Protein AF-R0E1K4-F1 (afdb_monomer)

Sequence (111 aa):
MNLPTNLDALSPDELRTLAAQLMAQVGEKDRELRYRQAKIDQLTHELAIHKRWKFGKRSEQLTSEQASLLDEAIDADLEAIETELEALLPWVAPIGCLQAHCAPVNARLPS

Radius of gyration: 25.59 Å; Cα contacts (8 Å, |Δi|>4): 6; chains: 1; bounding box: 56×44×66 Å

Mean predicted aligned error: 17.65 Å

Structure (mmCIF, N/CA/C/O backbone):
data_AF-R0E1K4-F1
#
_entry.id   AF-R0E1K4-F1
#
loop_
_atom_site.group_PDB
_atom_site.id
_atom_site.type_symbol
_atom_site.label_atom_id
_atom_site.label_alt_id
_atom_site.label_comp_id
_atom_site.label_asym_id
_atom_site.label_entity_id
_atom_site.label_seq_id
_atom_site.pdbx_PDB_ins_code
_atom_site.Cartn_x
_atom_site.Cartn_y
_atom_site.Cartn_z
_atom_site.occupancy
_atom_site.B_iso_or_equiv
_atom_site.auth_seq_id
_atom_site.auth_comp_id
_atom_site.auth_asym_id
_atom_site.auth_atom_id
_atom_site.pdbx_PDB_model_num
ATOM 1 N N . MET A 1 1 ? 23.563 2.197 -7.490 1.00 45.22 1 MET A N 1
ATOM 2 C CA . MET A 1 1 ? 23.938 1.983 -8.905 1.00 45.22 1 MET A CA 1
ATOM 3 C C . MET A 1 1 ? 24.581 3.259 -9.411 1.00 45.22 1 MET A C 1
ATOM 5 O O . MET A 1 1 ? 23.936 4.297 -9.335 1.00 45.22 1 MET A O 1
ATOM 9 N N . ASN A 1 2 ? 25.837 3.193 -9.855 1.00 61.62 2 ASN A N 1
ATOM 10 C CA . ASN A 1 2 ? 26.496 4.302 -10.547 1.00 61.62 2 ASN A CA 1
ATOM 11 C C . ASN A 1 2 ? 25.886 4.400 -11.947 1.00 61.62 2 ASN A C 1
ATOM 13 O O . ASN A 1 2 ? 26.053 3.477 -1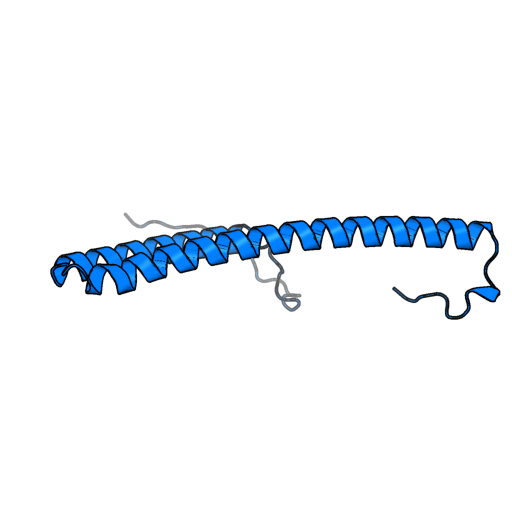2.742 1.00 61.62 2 ASN A O 1
ATOM 17 N N . LEU A 1 3 ? 25.134 5.468 -12.224 1.00 60.94 3 LEU A N 1
ATOM 18 C CA . LEU A 1 3 ? 24.720 5.758 -13.594 1.00 60.94 3 LEU A CA 1
ATOM 19 C C . LEU A 1 3 ? 25.961 6.164 -14.400 1.00 60.94 3 LEU A C 1
ATOM 21 O O . LEU A 1 3 ? 26.786 6.916 -13.871 1.00 60.94 3 LEU A O 1
ATOM 25 N N . PRO A 1 4 ? 26.096 5.724 -15.663 1.00 61.72 4 PRO A N 1
ATOM 26 C CA . PRO A 1 4 ? 27.061 6.332 -16.564 1.00 61.72 4 PRO A CA 1
ATOM 27 C C . PRO A 1 4 ? 26.735 7.825 -16.649 1.00 61.72 4 PRO A C 1
ATOM 29 O O . PRO A 1 4 ? 25.640 8.224 -17.039 1.00 61.72 4 PRO A O 1
ATOM 32 N N . THR A 1 5 ? 27.680 8.654 -16.214 1.00 66.38 5 THR A N 1
ATOM 33 C CA . THR A 1 5 ? 27.544 10.112 -16.082 1.00 66.38 5 THR A CA 1
ATOM 34 C C . THR A 1 5 ? 27.430 10.835 -17.425 1.00 66.38 5 THR A C 1
ATOM 36 O O . THR A 1 5 ? 27.260 12.052 -17.445 1.00 66.38 5 THR A O 1
ATOM 39 N N . ASN A 1 6 ? 27.491 10.114 -18.548 1.00 77.94 6 ASN A N 1
ATOM 40 C CA . ASN A 1 6 ? 27.320 10.673 -19.878 1.00 77.94 6 ASN A CA 1
ATOM 41 C C . ASN A 1 6 ? 26.538 9.701 -20.779 1.00 77.94 6 ASN A C 1
ATOM 43 O O . ASN A 1 6 ? 27.057 8.661 -21.177 1.00 77.94 6 ASN A O 1
ATOM 47 N N . LEU A 1 7 ? 25.275 10.037 -21.059 1.00 78.44 7 LEU A N 1
ATOM 48 C CA . LEU A 1 7 ? 24.379 9.255 -21.921 1.00 78.44 7 LEU A CA 1
ATOM 49 C C . LEU A 1 7 ? 24.732 9.403 -23.410 1.00 78.44 7 LEU A C 1
ATOM 51 O O . LEU A 1 7 ? 24.503 8.473 -24.177 1.00 78.44 7 LEU A O 1
ATOM 55 N N . ASP A 1 8 ? 25.320 10.538 -23.798 1.00 81.44 8 ASP A N 1
ATOM 56 C CA . ASP A 1 8 ? 25.673 10.856 -25.190 1.00 81.44 8 ASP A CA 1
ATOM 57 C C . ASP A 1 8 ? 26.867 10.034 -25.700 1.00 81.44 8 ASP A C 1
ATOM 59 O O . ASP A 1 8 ? 27.066 9.893 -26.905 1.00 81.44 8 ASP A O 1
ATOM 63 N N . ALA A 1 9 ? 27.660 9.475 -24.783 1.00 83.69 9 ALA A N 1
ATOM 64 C CA . ALA A 1 9 ? 28.800 8.617 -25.086 1.00 83.69 9 ALA A CA 1
ATOM 65 C C . ALA A 1 9 ? 28.429 7.133 -25.280 1.00 83.69 9 ALA A C 1
ATOM 67 O O . ALA A 1 9 ? 29.299 6.340 -25.640 1.00 83.69 9 ALA A O 1
ATOM 68 N N . LEU A 1 10 ? 27.175 6.742 -25.023 1.00 86.62 10 LEU A N 1
ATOM 69 C CA . LEU A 1 10 ? 26.728 5.349 -25.112 1.00 86.62 10 LEU A CA 1
ATOM 70 C C . LEU A 1 10 ? 26.349 4.971 -26.547 1.00 86.62 10 LEU A C 1
ATOM 72 O O . LEU A 1 10 ? 25.694 5.726 -27.267 1.00 86.62 10 LEU A O 1
ATOM 76 N N . SER A 1 11 ? 26.705 3.754 -26.948 1.00 91.00 11 SER A N 1
ATOM 77 C CA . SER A 1 11 ? 26.257 3.182 -28.216 1.00 91.00 11 SER A CA 1
ATOM 78 C C . SER A 1 11 ? 24.742 2.900 -28.209 1.00 91.00 11 SER A C 1
ATOM 80 O O . SER A 1 11 ? 24.139 2.711 -27.146 1.00 91.00 11 SER A O 1
ATOM 82 N N . PRO A 1 12 ? 24.090 2.800 -29.386 1.00 92.12 12 PRO A N 1
ATOM 83 C CA . PRO A 1 12 ? 22.663 2.482 -29.467 1.00 92.12 12 PRO A CA 1
ATOM 84 C C . PRO A 1 12 ? 22.264 1.184 -28.746 1.00 92.12 12 PRO A C 1
ATOM 86 O O . PRO A 1 12 ? 21.166 1.103 -28.197 1.00 92.12 12 PRO A O 1
ATOM 89 N N . ASP A 1 13 ? 23.135 0.175 -28.720 1.00 91.75 13 ASP A N 1
ATOM 90 C CA . ASP A 1 13 ? 22.855 -1.102 -28.052 1.00 91.75 13 ASP A CA 1
ATOM 91 C C . ASP A 1 13 ? 23.012 -1.020 -26.529 1.00 91.75 13 ASP A C 1
ATOM 93 O O . ASP A 1 13 ? 22.217 -1.608 -25.787 1.00 91.75 13 ASP A O 1
ATOM 97 N N . GLU A 1 14 ? 23.961 -0.2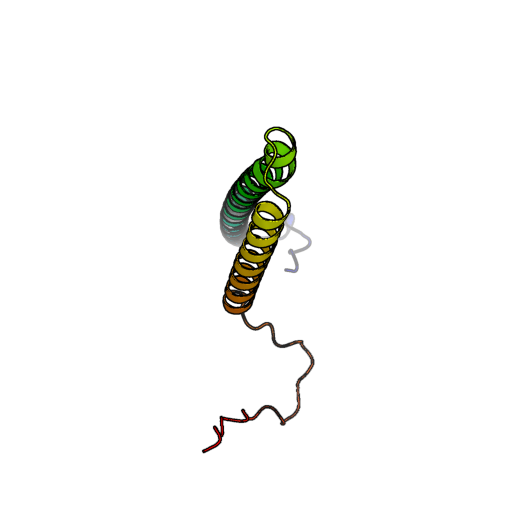22 -26.037 1.00 90.38 14 GLU A N 1
ATOM 98 C CA . GLU A 1 14 ? 24.080 0.086 -24.608 1.00 90.38 14 GLU A CA 1
ATOM 99 C C . GLU A 1 14 ? 22.879 0.898 -24.117 1.00 90.38 14 GLU A C 1
ATOM 101 O O . GLU A 1 14 ? 22.336 0.605 -23.051 1.00 90.38 14 GLU A O 1
ATOM 106 N N . LEU A 1 15 ? 22.392 1.850 -24.921 1.00 92.62 15 LEU A N 1
ATOM 107 C CA . LEU A 1 15 ? 21.175 2.606 -24.622 1.00 92.62 15 LEU A CA 1
ATOM 108 C C . LEU A 1 15 ? 19.936 1.703 -24.560 1.00 92.62 15 LEU A C 1
ATOM 110 O O . LEU A 1 15 ? 19.130 1.846 -23.641 1.00 92.62 15 LEU A O 1
ATOM 114 N N . ARG A 1 16 ? 19.787 0.741 -25.482 1.00 93.88 16 ARG A N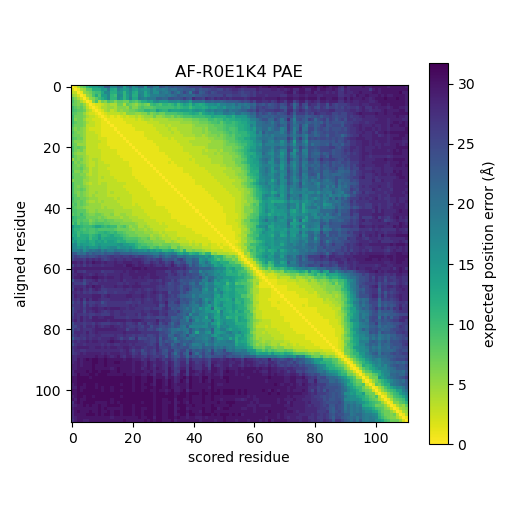 1
ATOM 115 C CA . ARG A 1 16 ? 18.689 -0.248 -25.436 1.00 93.88 16 ARG A CA 1
ATOM 116 C C . ARG A 1 16 ? 18.768 -1.123 -24.191 1.00 93.88 16 ARG A C 1
ATOM 118 O O . ARG A 1 16 ? 17.748 -1.368 -23.549 1.00 93.88 16 ARG A O 1
ATOM 125 N N . THR A 1 17 ? 19.972 -1.564 -23.839 1.00 93.56 17 THR A N 1
ATOM 126 C CA . THR A 1 17 ? 20.209 -2.383 -22.645 1.00 93.56 17 THR A CA 1
ATOM 127 C C . THR A 1 17 ? 19.871 -1.606 -21.375 1.00 93.56 17 THR A C 1
ATOM 129 O O . THR A 1 17 ? 19.141 -2.106 -20.519 1.00 93.56 17 THR A O 1
ATOM 132 N N . LEU A 1 18 ? 20.332 -0.357 -21.274 1.00 92.19 18 LEU A N 1
ATOM 133 C CA . LEU A 1 18 ? 20.024 0.528 -20.156 1.00 92.19 18 LEU A CA 1
ATOM 134 C C . LEU A 1 18 ? 18.520 0.814 -20.066 1.00 92.19 18 LEU A C 1
ATOM 136 O O . LEU A 1 18 ? 17.948 0.723 -18.983 1.00 92.19 18 LEU A O 1
ATOM 140 N N . ALA A 1 19 ? 17.858 1.096 -21.191 1.00 93.94 19 ALA A N 1
ATOM 141 C CA . ALA A 1 19 ? 16.414 1.307 -21.233 1.00 93.94 19 ALA A CA 1
ATOM 142 C C . ALA A 1 19 ? 15.646 0.071 -20.743 1.00 93.94 19 ALA A C 1
ATOM 144 O O . ALA A 1 19 ? 14.766 0.203 -19.896 1.00 93.94 19 ALA A O 1
ATOM 145 N N . ALA A 1 20 ? 16.015 -1.134 -21.190 1.00 95.25 20 ALA A N 1
ATOM 146 C CA . ALA A 1 20 ? 15.394 -2.375 -20.726 1.00 95.25 20 ALA A CA 1
ATOM 147 C C . ALA A 1 20 ? 15.582 -2.592 -19.212 1.00 95.25 20 ALA A C 1
ATOM 149 O O . ALA A 1 20 ? 14.632 -2.955 -18.516 1.00 95.25 20 ALA A O 1
ATOM 150 N N . GLN A 1 21 ? 16.778 -2.315 -18.683 1.00 94.25 21 GLN A N 1
ATOM 151 C CA . GLN A 1 21 ? 17.058 -2.396 -17.244 1.00 94.25 21 GLN A CA 1
ATOM 152 C C . GLN A 1 21 ? 16.236 -1.383 -16.438 1.00 94.25 21 GLN A C 1
ATOM 154 O O . GLN A 1 21 ? 15.674 -1.728 -15.397 1.00 94.25 21 GLN A O 1
ATOM 159 N N . LEU A 1 22 ? 16.135 -0.141 -16.918 1.00 95.25 22 LEU A N 1
ATOM 160 C CA . LEU A 1 22 ? 15.330 0.898 -16.280 1.00 95.25 22 LEU A CA 1
ATOM 161 C C . LEU A 1 22 ? 13.839 0.550 -16.318 1.00 95.25 22 LEU A C 1
ATOM 163 O O . LEU A 1 22 ? 13.172 0.682 -15.297 1.00 95.25 22 LEU A O 1
ATOM 167 N N . MET A 1 23 ? 13.326 0.043 -17.441 1.00 96.88 23 MET A N 1
ATOM 168 C CA . MET A 1 23 ? 11.935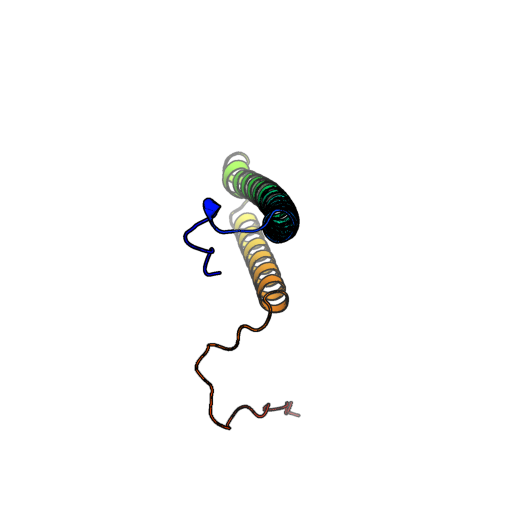 -0.410 -17.555 1.00 96.88 23 MET A CA 1
ATOM 169 C C . MET A 1 23 ? 11.631 -1.555 -16.586 1.00 96.88 23 MET A C 1
ATOM 171 O O . MET A 1 23 ? 10.604 -1.526 -15.911 1.00 96.88 23 MET A O 1
ATOM 175 N N . ALA A 1 24 ? 12.536 -2.530 -16.457 1.00 96.38 24 ALA A N 1
ATOM 176 C CA . ALA A 1 24 ? 12.394 -3.605 -15.479 1.00 96.38 24 ALA A CA 1
ATOM 177 C C . ALA A 1 24 ? 12.394 -3.069 -14.037 1.00 96.38 24 ALA A C 1
ATOM 179 O O . ALA A 1 24 ? 11.576 -3.492 -13.220 1.00 96.38 24 ALA A O 1
ATOM 180 N N . GLN A 1 25 ? 13.264 -2.103 -13.727 1.00 95.12 25 GLN A N 1
ATOM 181 C CA . GLN A 1 25 ? 13.325 -1.497 -12.398 1.00 95.12 25 GLN A CA 1
ATOM 182 C C . GLN A 1 25 ? 12.075 -0.670 -12.072 1.00 95.12 25 GLN A C 1
ATOM 184 O O . GLN A 1 25 ? 11.578 -0.744 -10.950 1.00 95.12 25 GLN A O 1
ATOM 189 N N . VAL A 1 26 ? 11.567 0.114 -13.027 1.00 97.56 26 VAL A N 1
ATOM 190 C CA . VAL A 1 26 ? 10.310 0.856 -12.857 1.00 97.56 26 VAL A CA 1
ATOM 191 C C . VAL A 1 26 ? 9.165 -0.126 -12.635 1.00 97.56 26 VAL A C 1
ATOM 193 O O . VAL A 1 26 ? 8.418 0.037 -11.679 1.00 97.56 26 VAL A O 1
ATOM 196 N N . GLY A 1 27 ? 9.096 -1.206 -13.419 1.00 97.56 27 GLY A N 1
ATOM 197 C CA . GLY A 1 27 ? 8.085 -2.247 -13.236 1.00 97.56 27 GLY A CA 1
ATOM 198 C C . GLY A 1 27 ? 8.122 -2.899 -11.850 1.00 97.56 27 GLY A C 1
ATOM 199 O O . GLY A 1 27 ? 7.069 -3.144 -11.260 1.00 97.56 27 GLY A O 1
ATOM 200 N N . GLU A 1 28 ? 9.314 -3.145 -11.300 1.00 97.56 28 GLU A N 1
ATOM 201 C CA . GLU A 1 28 ? 9.461 -3.668 -9.938 1.00 97.56 28 GLU A CA 1
ATOM 202 C C . GLU A 1 28 ? 9.013 -2.657 -8.879 1.00 97.56 28 GLU A C 1
ATOM 204 O O . GLU A 1 28 ? 8.224 -2.992 -7.997 1.00 97.56 28 GLU A O 1
ATOM 209 N N . LYS A 1 29 ? 9.433 -1.396 -9.010 1.00 97.31 29 LYS A N 1
ATOM 210 C CA . LYS A 1 29 ? 9.012 -0.329 -8.093 1.00 97.31 29 LYS A CA 1
ATOM 211 C C . LYS A 1 29 ? 7.508 -0.091 -8.142 1.00 97.31 29 LYS A C 1
ATOM 213 O O . LYS A 1 29 ? 6.897 0.099 -7.097 1.00 97.31 29 LYS A O 1
ATOM 218 N N . ASP A 1 30 ? 6.890 -0.169 -9.314 1.00 98.12 30 ASP A N 1
ATOM 219 C CA . ASP A 1 30 ? 5.441 -0.042 -9.457 1.00 98.12 30 ASP A CA 1
ATOM 220 C C . ASP A 1 30 ? 4.697 -1.196 -8.773 1.00 98.12 30 ASP A C 1
ATOM 222 O O . ASP A 1 30 ? 3.635 -0.985 -8.183 1.00 98.12 30 ASP A O 1
ATOM 226 N N . ARG A 1 31 ? 5.234 -2.425 -8.828 1.00 97.69 31 ARG A N 1
ATOM 227 C CA . ARG A 1 31 ? 4.687 -3.561 -8.066 1.00 97.69 31 ARG A CA 1
ATOM 228 C C . ARG A 1 31 ? 4.774 -3.309 -6.567 1.00 97.69 31 ARG A C 1
ATOM 230 O O . ARG A 1 31 ? 3.772 -3.466 -5.870 1.00 97.69 31 ARG A O 1
ATOM 237 N N . GLU A 1 32 ? 5.940 -2.885 -6.093 1.00 97.69 32 GLU A N 1
ATOM 238 C CA . GLU A 1 32 ? 6.171 -2.593 -4.682 1.00 97.69 32 GLU A CA 1
ATOM 239 C C . GLU A 1 32 ? 5.273 -1.454 -4.176 1.00 97.69 32 GLU A C 1
ATOM 241 O O . GLU A 1 32 ? 4.665 -1.572 -3.113 1.00 97.69 32 GLU A O 1
ATOM 246 N N . LEU A 1 33 ? 5.123 -0.379 -4.954 1.00 98.19 33 LEU A N 1
ATOM 247 C CA . LEU A 1 33 ? 4.235 0.737 -4.628 1.00 98.19 33 LEU A CA 1
ATOM 248 C C . LEU A 1 33 ? 2.782 0.283 -4.496 1.00 98.19 33 LEU A C 1
ATOM 250 O O . LEU A 1 33 ? 2.127 0.629 -3.515 1.00 98.19 33 LEU A O 1
ATOM 254 N N . ARG A 1 34 ? 2.284 -0.533 -5.435 1.00 97.88 34 ARG A N 1
ATOM 255 C CA . ARG A 1 34 ? 0.920 -1.079 -5.349 1.00 97.88 34 ARG A CA 1
ATOM 256 C C . ARG A 1 34 ? 0.731 -1.960 -4.119 1.00 97.88 34 ARG A C 1
ATOM 258 O O . ARG A 1 34 ? -0.289 -1.842 -3.448 1.00 97.88 34 ARG A O 1
ATOM 265 N N . TYR A 1 35 ? 1.706 -2.812 -3.811 1.00 98.12 35 TYR A N 1
ATOM 266 C CA . TYR A 1 35 ? 1.666 -3.657 -2.618 1.00 98.12 35 TYR A CA 1
ATOM 267 C C . TYR A 1 35 ? 1.618 -2.819 -1.333 1.00 98.12 35 TYR A C 1
ATOM 269 O O . TYR A 1 35 ? 0.748 -3.024 -0.487 1.00 98.12 35 TYR A O 1
ATOM 277 N N . ARG A 1 36 ? 2.508 -1.827 -1.211 1.00 97.69 36 ARG A N 1
ATOM 278 C CA . ARG A 1 36 ? 2.548 -0.917 -0.059 1.00 97.69 36 ARG A CA 1
ATOM 279 C C . ARG A 1 36 ? 1.245 -0.131 0.081 1.00 97.69 36 ARG A C 1
ATOM 281 O O . ARG A 1 36 ? 0.738 -0.026 1.192 1.00 97.69 36 ARG A O 1
ATOM 288 N N . GLN A 1 37 ? 0.679 0.362 -1.022 1.00 96.25 37 GLN A N 1
ATOM 289 C CA . GLN A 1 37 ? -0.603 1.069 -1.000 1.00 96.25 37 GLN A CA 1
ATOM 290 C C . GLN A 1 37 ? -1.737 0.166 -0.502 1.00 96.25 37 GLN A C 1
ATOM 292 O O . GLN A 1 37 ? -2.458 0.555 0.410 1.00 96.25 37 GLN A O 1
ATOM 297 N N . ALA A 1 38 ? -1.842 -1.065 -1.015 1.00 96.25 38 ALA A N 1
ATOM 298 C CA . ALA A 1 38 ? -2.854 -2.016 -0.557 1.00 96.25 38 ALA A CA 1
ATOM 299 C C . ALA A 1 38 ? -2.720 -2.329 0.944 1.00 96.25 38 ALA A C 1
ATOM 301 O O . ALA A 1 38 ? -3.722 -2.405 1.655 1.00 96.25 38 ALA A O 1
ATOM 302 N N . LYS A 1 39 ? -1.485 -2.457 1.450 1.00 97.00 39 LYS A N 1
ATOM 303 C CA . LYS A 1 39 ? -1.244 -2.676 2.882 1.00 97.00 39 LYS A CA 1
ATOM 304 C C . LYS A 1 39 ? -1.612 -1.454 3.726 1.00 97.00 39 LYS A C 1
ATOM 306 O O . LYS A 1 39 ? -2.182 -1.620 4.801 1.00 97.00 39 LYS A O 1
ATOM 311 N N . ILE A 1 40 ? -1.325 -0.242 3.248 1.00 97.19 40 ILE A N 1
ATOM 312 C CA . ILE A 1 40 ? -1.743 1.006 3.905 1.00 97.19 40 ILE A CA 1
ATOM 313 C C . ILE A 1 40 ? -3.268 1.074 3.990 1.00 97.19 40 ILE A C 1
ATOM 315 O O . ILE A 1 40 ? -3.802 1.374 5.058 1.00 97.19 40 ILE A O 1
ATOM 319 N N . ASP A 1 41 ? -3.965 0.765 2.898 1.00 94.44 41 ASP A N 1
ATOM 320 C CA . ASP A 1 41 ? -5.427 0.800 2.850 1.00 94.44 41 ASP A CA 1
ATOM 321 C C . ASP A 1 41 ? -6.033 -0.226 3.821 1.00 94.44 41 ASP A C 1
ATOM 323 O O . ASP A 1 41 ? -6.944 0.108 4.583 1.00 94.44 41 ASP A O 1
ATOM 327 N N . GLN A 1 42 ? -5.472 -1.441 3.868 1.00 95.19 42 GLN A N 1
ATOM 328 C CA . GLN A 1 42 ? -5.856 -2.478 4.830 1.00 95.19 42 GLN A CA 1
ATOM 329 C C . GLN A 1 42 ? -5.682 -1.998 6.279 1.00 95.19 42 GLN A C 1
ATOM 331 O O . GLN A 1 42 ? -6.646 -1.989 7.043 1.00 95.19 42 GLN A O 1
ATOM 336 N N . LEU A 1 43 ? -4.476 -1.561 6.652 1.00 94.00 43 LEU A N 1
ATOM 337 C CA . LEU A 1 43 ? -4.177 -1.120 8.020 1.00 94.00 43 LEU A CA 1
ATOM 338 C C . LEU A 1 43 ? -5.018 0.102 8.419 1.00 94.00 43 LEU A C 1
ATOM 340 O O . LEU A 1 43 ? -5.446 0.229 9.564 1.00 94.00 43 LEU A O 1
ATOM 344 N N . THR A 1 44 ? -5.298 1.001 7.473 1.00 93.69 44 THR A N 1
ATOM 345 C CA . THR A 1 44 ? -6.171 2.161 7.702 1.00 93.69 44 THR A CA 1
ATOM 346 C C . THR A 1 44 ? -7.603 1.722 7.994 1.00 93.69 44 THR A C 1
ATOM 348 O O . THR A 1 44 ? -8.249 2.277 8.888 1.00 93.69 44 THR A O 1
ATOM 351 N N . HIS A 1 45 ? -8.102 0.719 7.270 1.00 94.50 45 HIS A N 1
ATOM 352 C CA . HIS A 1 45 ? -9.419 0.145 7.513 1.00 94.50 45 HIS A CA 1
ATOM 353 C C . HIS A 1 45 ? -9.498 -0.538 8.885 1.00 94.50 45 HIS A C 1
ATOM 355 O O . HIS A 1 45 ? -10.415 -0.250 9.656 1.00 94.50 45 HIS A O 1
ATOM 361 N N . GLU A 1 46 ? -8.510 -1.367 9.223 1.00 93.12 46 GLU A N 1
ATOM 362 C CA . GLU A 1 46 ? -8.398 -2.018 10.534 1.00 93.12 46 GLU A CA 1
ATOM 363 C C . GLU A 1 46 ? -8.367 -0.974 11.661 1.00 93.12 46 GLU A C 1
ATOM 365 O O . GLU A 1 46 ? -9.175 -1.025 12.591 1.00 93.12 46 GLU A O 1
ATOM 370 N N . LEU A 1 47 ? -7.539 0.069 11.533 1.00 92.56 47 LEU A N 1
ATOM 371 C CA . LEU A 1 47 ? -7.472 1.161 12.504 1.00 92.56 47 LEU A CA 1
ATOM 372 C C . LEU A 1 47 ? -8.819 1.884 12.666 1.00 92.56 47 LEU A C 1
ATOM 374 O O . LEU A 1 47 ? -9.199 2.249 13.782 1.00 92.56 47 LEU A O 1
ATOM 378 N N . ALA A 1 48 ? -9.551 2.112 11.573 1.00 89.81 48 ALA A N 1
ATOM 379 C CA . ALA A 1 48 ? -10.873 2.732 11.621 1.00 89.81 48 ALA A CA 1
ATOM 380 C C . ALA A 1 48 ? -11.888 1.847 12.363 1.00 89.81 48 ALA A C 1
ATOM 382 O O . ALA A 1 48 ? -12.664 2.361 13.175 1.00 89.81 48 ALA A O 1
ATOM 383 N N . ILE A 1 49 ? -11.845 0.530 12.139 1.00 87.88 49 ILE A N 1
ATOM 384 C CA . ILE A 1 49 ? -12.650 -0.451 12.872 1.00 87.88 49 ILE A CA 1
ATOM 385 C C . ILE A 1 49 ? -12.315 -0.382 14.365 1.00 87.88 49 ILE A C 1
ATOM 387 O O . ILE A 1 49 ? -13.215 -0.134 15.169 1.00 87.88 49 ILE A O 1
ATOM 391 N N . HIS A 1 50 ? -11.042 -0.501 14.749 1.00 85.06 50 HIS A N 1
ATOM 392 C CA . HIS A 1 50 ? -10.630 -0.442 16.156 1.00 85.06 50 HIS A CA 1
ATOM 393 C C . HIS A 1 50 ? -11.039 0.869 16.830 1.00 85.06 50 HIS A C 1
ATOM 395 O O . HIS A 1 50 ? -11.571 0.853 17.939 1.00 85.06 50 HIS A O 1
ATOM 401 N N . LYS A 1 51 ? -10.877 2.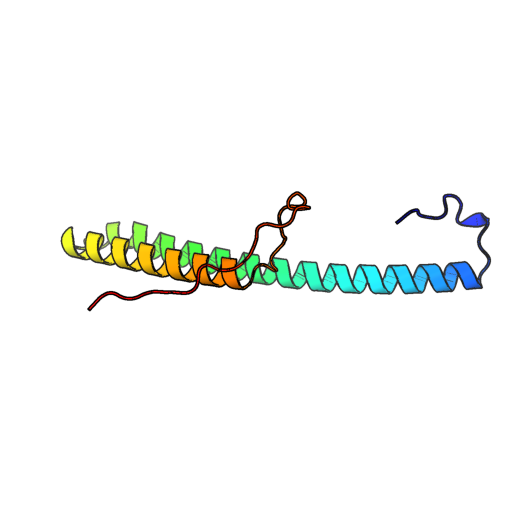015 16.154 1.00 86.69 51 LYS A N 1
ATOM 402 C CA . LYS A 1 51 ? -11.340 3.314 16.669 1.00 86.69 51 LYS A CA 1
ATOM 403 C C . LYS A 1 51 ? -12.851 3.338 16.869 1.00 86.69 51 LYS A C 1
ATOM 405 O O . LYS A 1 51 ? -13.314 3.815 17.904 1.00 86.69 51 LYS A O 1
ATOM 410 N N . ARG A 1 52 ? -13.629 2.814 15.918 1.00 83.00 52 ARG A N 1
ATOM 411 C CA . ARG A 1 52 ? -15.085 2.719 16.064 1.00 83.00 52 ARG A CA 1
ATOM 412 C C . ARG A 1 52 ? -15.471 1.817 17.230 1.00 83.00 52 ARG A C 1
ATOM 414 O O . ARG A 1 52 ? -16.393 2.165 17.950 1.00 83.00 52 ARG A O 1
ATOM 421 N N . TRP A 1 53 ? -14.778 0.710 17.465 1.00 76.25 53 TRP A N 1
ATOM 422 C CA . TRP A 1 53 ? -15.048 -0.122 18.636 1.00 76.25 53 TRP A CA 1
ATOM 423 C C . TRP A 1 53 ? -14.655 0.583 19.934 1.00 76.25 53 TRP A C 1
ATOM 425 O O . TRP A 1 53 ? -15.498 0.732 20.809 1.00 76.25 53 TRP A O 1
ATOM 435 N N . LYS A 1 54 ? -13.429 1.099 20.043 1.00 73.81 54 LYS A N 1
ATOM 436 C CA . LYS A 1 54 ? -12.915 1.737 21.265 1.00 73.81 54 LYS A CA 1
ATOM 437 C C . LYS A 1 54 ? -13.689 2.997 21.656 1.00 73.81 54 LYS A C 1
ATOM 439 O O . LYS A 1 54 ? -13.966 3.222 22.831 1.00 73.81 54 LYS A O 1
ATOM 444 N N . PHE A 1 55 ? -14.057 3.825 20.679 1.00 73.75 55 PHE A N 1
ATOM 445 C CA . PHE A 1 55 ? -14.749 5.093 20.926 1.00 73.75 55 PHE A CA 1
ATOM 446 C C . PHE A 1 55 ? -16.261 5.024 20.687 1.00 73.75 55 PHE A C 1
ATOM 448 O O . PHE A 1 55 ? -17.002 5.735 21.355 1.00 73.75 55 PHE A O 1
ATOM 455 N N . GLY A 1 56 ? -16.747 4.147 19.808 1.00 64.31 56 GLY A N 1
ATOM 456 C CA . GLY A 1 56 ? -18.182 3.890 19.632 1.00 64.31 56 GLY A CA 1
ATOM 457 C C . GLY A 1 56 ? -18.782 3.046 20.759 1.00 64.31 56 GLY A C 1
ATOM 458 O O . GLY A 1 56 ? -19.914 3.288 21.151 1.00 64.31 56 GLY A O 1
ATOM 459 N N . LYS A 1 57 ? -18.024 2.153 21.414 1.00 53.19 57 LYS A N 1
ATOM 460 C CA . LYS A 1 57 ? -18.468 1.518 22.677 1.00 53.19 57 LYS A CA 1
ATOM 461 C C . LYS A 1 57 ? -18.565 2.510 23.847 1.00 53.19 57 LYS A C 1
ATOM 463 O O . LYS A 1 57 ? -19.235 2.233 24.833 1.00 53.19 57 LYS A O 1
ATOM 468 N N . ARG A 1 58 ? -17.962 3.704 23.744 1.00 52.66 58 ARG A N 1
ATOM 469 C CA . ARG A 1 58 ? -18.258 4.813 24.673 1.00 52.66 58 ARG A CA 1
ATOM 470 C C . ARG A 1 58 ? -19.591 5.501 24.361 1.00 52.66 58 ARG A C 1
ATOM 472 O O . ARG A 1 58 ? -20.089 6.205 25.234 1.00 52.66 58 ARG A O 1
ATOM 479 N N . SER A 1 59 ? -20.167 5.312 23.166 1.00 52.66 59 SER A N 1
ATOM 480 C CA . SER A 1 59 ? -21.505 5.823 22.831 1.00 52.66 59 SER A CA 1
ATOM 481 C C . SER A 1 59 ? -22.643 4.863 23.199 1.00 52.66 59 SER A C 1
ATOM 483 O O . SER A 1 59 ? -23.766 5.327 23.355 1.00 52.66 59 SER A O 1
ATOM 485 N N . GLU A 1 60 ? -22.367 3.571 23.412 1.00 54.16 60 GLU A N 1
ATOM 486 C CA . GLU A 1 60 ? -23.315 2.577 23.950 1.00 54.16 60 GLU A CA 1
ATOM 487 C C . GLU A 1 60 ? -22.635 1.809 25.097 1.00 54.16 60 GLU A C 1
ATOM 489 O O . GLU A 1 60 ? -21.817 0.925 24.868 1.00 54.16 60 GLU A O 1
ATOM 494 N N . GLN A 1 61 ? -22.904 2.230 26.336 1.00 64.19 61 GLN A N 1
ATOM 495 C CA . GLN A 1 61 ? -22.158 1.890 27.555 1.00 64.19 61 GLN A CA 1
ATOM 496 C C . GLN A 1 61 ? -21.908 0.380 27.749 1.00 64.19 61 GLN A C 1
ATOM 498 O O . GLN A 1 61 ? -22.779 -0.345 28.227 1.00 64.19 61 GLN A O 1
ATOM 503 N N . LEU A 1 62 ? -20.684 -0.076 27.468 1.00 61.91 62 LEU A N 1
ATOM 504 C CA . LEU A 1 62 ? -20.166 -1.312 28.057 1.00 61.91 62 LEU A CA 1
ATOM 505 C C . LEU A 1 62 ? -19.949 -1.132 29.559 1.00 61.91 62 LEU A C 1
ATOM 507 O O . LEU A 1 62 ? -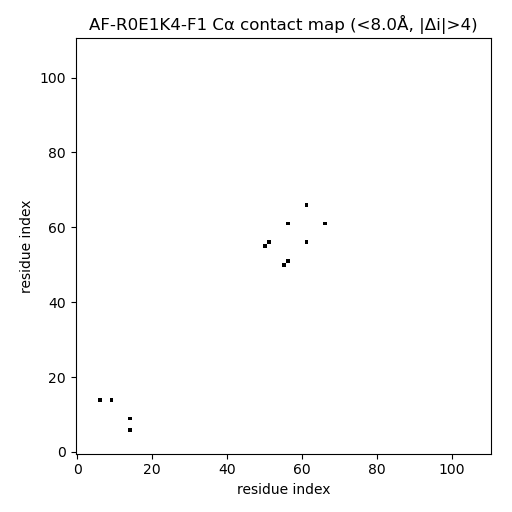19.521 -0.064 30.008 1.00 61.91 62 LEU A O 1
ATOM 511 N N . THR A 1 63 ? -20.186 -2.192 30.333 1.00 71.31 63 THR A N 1
ATOM 512 C CA . THR A 1 63 ? -19.765 -2.210 31.737 1.00 71.31 63 THR A CA 1
ATOM 513 C C . THR A 1 63 ? -18.236 -2.193 31.817 1.00 71.31 63 THR A C 1
ATOM 515 O O . THR A 1 63 ? -17.547 -2.626 30.890 1.00 71.31 63 THR A O 1
ATOM 518 N N . SER A 1 64 ? -17.679 -1.690 32.921 1.00 71.38 64 SER A N 1
ATOM 519 C CA . SER A 1 64 ? -16.222 -1.572 33.100 1.00 71.38 64 SER A CA 1
ATOM 520 C C . SER A 1 64 ? -15.485 -2.902 32.916 1.00 71.38 64 SER A C 1
ATOM 522 O O . SER A 1 64 ? -14.391 -2.930 32.367 1.00 71.38 64 SER A O 1
ATOM 524 N N . GLU A 1 65 ? -16.108 -4.004 33.326 1.00 75.38 65 GLU A N 1
ATOM 525 C CA . GLU A 1 65 ? -15.567 -5.358 33.190 1.00 75.38 65 GLU A CA 1
ATOM 526 C C . GLU A 1 65 ? -15.543 -5.825 31.725 1.00 75.38 65 GLU A C 1
ATOM 528 O O . GLU A 1 65 ? -14.538 -6.348 31.257 1.00 75.38 65 GLU A O 1
ATOM 533 N N . GLN A 1 66 ? -16.599 -5.545 30.953 1.00 75.69 66 GLN A N 1
ATOM 534 C CA . GLN A 1 66 ? -16.639 -5.853 29.517 1.00 75.69 66 GLN A CA 1
ATOM 535 C C . GLN A 1 66 ? -15.668 -4.998 28.699 1.00 75.69 66 GLN A C 1
ATOM 537 O O . GLN A 1 66 ? -15.193 -5.440 27.654 1.00 75.69 66 GLN A O 1
ATOM 542 N N . ALA A 1 67 ? -15.400 -3.769 29.144 1.00 75.19 67 ALA A N 1
ATOM 543 C CA . ALA A 1 67 ? -14.372 -2.925 28.551 1.00 75.19 67 ALA A CA 1
ATOM 544 C C . ALA A 1 67 ? -12.968 -3.484 28.835 1.00 75.19 67 ALA A C 1
ATOM 546 O O . ALA A 1 67 ? -12.194 -3.619 27.896 1.00 75.19 67 ALA A O 1
ATOM 547 N N . SER A 1 68 ? -12.687 -3.894 30.080 1.00 78.19 68 SER A N 1
ATOM 548 C CA . SER A 1 68 ? -11.398 -4.497 30.467 1.00 78.19 68 SER A CA 1
ATOM 549 C C . SER A 1 68 ? -11.104 -5.776 29.685 1.00 78.19 68 SER A C 1
ATOM 551 O O . SER A 1 68 ? -10.053 -5.887 29.068 1.00 78.19 68 SER A O 1
ATOM 553 N N . LEU A 1 69 ? -12.065 -6.704 29.625 1.00 85.44 69 LEU A N 1
ATOM 554 C CA . LEU A 1 69 ? -11.910 -7.961 28.881 1.00 85.44 69 LEU A CA 1
ATOM 555 C C . LEU A 1 69 ? -11.686 -7.733 27.381 1.00 85.44 69 LEU A C 1
ATOM 557 O O . LEU A 1 69 ? -11.013 -8.519 26.722 1.00 85.44 69 LEU A O 1
ATOM 561 N N . LEU A 1 70 ? -12.278 -6.673 26.826 1.00 80.69 70 LEU A N 1
ATOM 562 C CA . LEU A 1 70 ? -12.060 -6.310 25.432 1.00 80.69 70 LEU A CA 1
ATOM 563 C C . LEU A 1 70 ? -10.666 -5.719 25.214 1.00 80.69 70 LEU A C 1
ATOM 565 O O . LEU A 1 70 ? -10.040 -6.058 24.217 1.00 80.69 70 LEU A O 1
ATOM 569 N N . ASP A 1 71 ? -10.213 -4.827 26.096 1.00 81.50 71 ASP A N 1
ATOM 570 C CA . ASP A 1 71 ? -8.876 -4.236 26.004 1.00 81.50 71 ASP A CA 1
ATOM 571 C C . ASP A 1 71 ? -7.803 -5.338 26.110 1.00 81.50 71 ASP A C 1
ATOM 573 O O . ASP A 1 71 ? -6.924 -5.400 25.259 1.00 81.50 71 ASP A O 1
ATOM 577 N N . GLU A 1 72 ? -7.958 -6.290 27.037 1.00 83.31 72 GLU A N 1
ATOM 578 C CA . GLU A 1 72 ? -7.078 -7.465 27.160 1.00 83.31 72 GLU A CA 1
ATOM 579 C C . GLU A 1 72 ? -7.074 -8.347 25.899 1.00 83.31 72 GLU A C 1
ATOM 581 O O . GLU A 1 72 ? -6.017 -8.794 25.456 1.00 83.31 72 GLU A O 1
ATOM 586 N N . ALA A 1 73 ? -8.240 -8.586 25.288 1.00 85.88 73 ALA A N 1
ATOM 587 C CA . ALA A 1 73 ? -8.330 -9.360 24.049 1.00 85.88 73 ALA A CA 1
ATOM 588 C C . ALA A 1 73 ? -7.673 -8.638 22.861 1.00 85.88 73 ALA A C 1
ATOM 590 O O . ALA A 1 73 ? -7.023 -9.275 22.037 1.00 85.88 73 ALA A O 1
ATO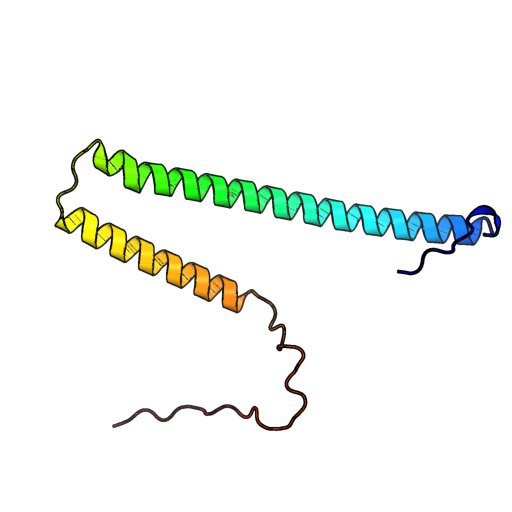M 591 N N . ILE A 1 74 ? -7.817 -7.310 22.783 1.00 81.06 74 ILE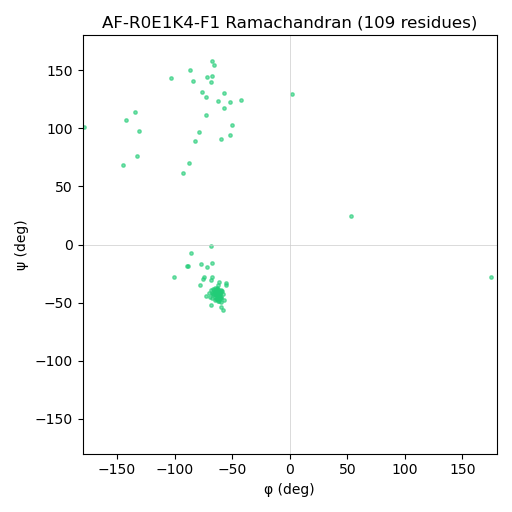 A N 1
ATOM 592 C CA . ILE A 1 74 ? -7.168 -6.495 21.750 1.00 81.06 74 ILE A CA 1
ATOM 593 C C . ILE A 1 74 ? -5.650 -6.509 21.932 1.00 81.06 74 ILE A C 1
ATOM 595 O O . ILE A 1 74 ? -4.938 -6.630 20.939 1.00 81.06 74 ILE A O 1
ATOM 599 N N . ASP A 1 75 ? -5.159 -6.393 23.165 1.00 85.38 75 ASP A N 1
ATOM 600 C CA . ASP A 1 75 ? -3.724 -6.429 23.452 1.00 85.38 75 ASP A CA 1
ATOM 601 C C . ASP A 1 75 ? -3.124 -7.800 23.092 1.00 85.38 75 ASP A C 1
ATOM 603 O O . ASP A 1 75 ? -2.062 -7.860 22.474 1.00 85.38 75 ASP A O 1
ATOM 607 N N . ALA A 1 76 ? -3.839 -8.896 23.371 1.00 89.38 76 ALA A N 1
ATOM 608 C CA . ALA A 1 76 ? -3.426 -10.242 22.969 1.00 89.38 76 ALA A CA 1
ATOM 609 C C . ALA A 1 76 ? -3.392 -10.427 21.439 1.00 89.38 76 ALA A C 1
ATOM 611 O O . ALA A 1 76 ? -2.435 -10.992 20.905 1.00 89.38 76 ALA A O 1
ATOM 612 N N . ASP A 1 77 ? -4.408 -9.934 20.723 1.00 88.56 77 ASP A N 1
ATOM 613 C CA . ASP A 1 77 ? -4.435 -9.970 19.255 1.00 88.56 77 ASP A CA 1
ATOM 614 C C . ASP A 1 77 ? -3.301 -9.118 18.657 1.00 88.56 77 ASP A C 1
ATOM 616 O O . ASP A 1 77 ? -2.675 -9.514 17.672 1.00 88.56 77 ASP A O 1
ATOM 620 N N . LEU A 1 78 ? -3.004 -7.959 19.257 1.00 85.62 78 LEU A N 1
ATOM 621 C CA . LEU A 1 78 ? -1.904 -7.093 18.837 1.00 85.62 78 LEU A CA 1
ATOM 622 C C . LEU A 1 78 ? -0.552 -7.803 18.999 1.00 85.62 78 LEU A C 1
ATOM 624 O O . LEU A 1 78 ? 0.235 -7.822 18.057 1.00 85.62 78 LEU A O 1
ATOM 628 N N . GLU A 1 79 ? -0.310 -8.434 20.149 1.00 89.69 79 GLU A N 1
ATOM 629 C CA . GLU A 1 79 ? 0.923 -9.179 20.432 1.00 89.69 79 GLU A CA 1
ATOM 630 C C . GLU A 1 79 ? 1.092 -10.387 19.492 1.00 89.69 79 GLU A C 1
ATOM 632 O O . GLU A 1 79 ? 2.196 -10.677 19.016 1.00 89.69 79 GLU A O 1
ATOM 637 N N . ALA A 1 80 ? -0.008 -11.065 19.149 1.00 90.44 80 ALA A N 1
ATOM 638 C CA . ALA A 1 80 ? -0.002 -12.137 18.158 1.00 90.44 80 ALA A CA 1
ATOM 639 C C . ALA A 1 80 ? 0.397 -11.621 16.765 1.00 90.44 80 ALA A C 1
ATOM 641 O O . ALA A 1 80 ? 1.266 -12.207 16.117 1.00 90.44 80 ALA A O 1
ATOM 642 N N . ILE A 1 81 ? -0.174 -10.492 16.329 1.00 81.88 81 ILE A N 1
ATOM 643 C CA . ILE A 1 81 ? 0.177 -9.854 15.052 1.00 81.88 81 ILE A CA 1
ATOM 644 C C . ILE A 1 81 ? 1.640 -9.395 15.054 1.00 81.88 81 ILE A C 1
ATOM 646 O O . ILE A 1 81 ? 2.333 -9.589 14.058 1.00 81.88 81 ILE A O 1
ATOM 650 N N . GLU A 1 82 ? 2.130 -8.809 16.148 1.00 82.38 82 GLU A N 1
ATOM 651 C CA . GLU A 1 82 ? 3.533 -8.397 16.288 1.00 82.38 82 GLU A CA 1
ATOM 652 C C . GLU A 1 82 ? 4.483 -9.598 16.199 1.00 82.38 82 GLU A C 1
ATOM 654 O O . GLU A 1 82 ? 5.493 -9.534 15.498 1.00 82.38 82 GLU A O 1
ATOM 659 N N . THR A 1 83 ? 4.123 -10.721 16.821 1.00 86.62 83 THR A N 1
ATOM 660 C CA . THR A 1 83 ? 4.891 -11.972 16.754 1.00 86.62 83 THR A CA 1
ATOM 661 C C . THR A 1 83 ? 4.917 -12.551 15.339 1.00 86.62 83 THR A C 1
ATOM 663 O O . THR A 1 83 ? 5.972 -12.960 14.849 1.00 86.62 83 THR A O 1
ATOM 666 N N . GLU A 1 84 ? 3.773 -12.581 14.654 1.00 83.62 84 GLU A N 1
ATOM 667 C CA . GLU A 1 84 ? 3.703 -13.016 13.256 1.00 83.62 84 GLU A CA 1
ATOM 668 C C . GLU A 1 84 ? 4.502 -12.087 12.336 1.00 83.62 84 GLU A C 1
ATOM 670 O O . GLU A 1 84 ? 5.177 -12.549 11.414 1.00 83.62 84 GLU A O 1
ATOM 675 N N . LEU A 1 85 ? 4.472 -10.779 12.600 1.00 78.00 85 LEU A N 1
ATOM 676 C CA . LEU A 1 85 ? 5.221 -9.790 11.837 1.00 78.00 85 LEU A CA 1
ATOM 677 C C . LEU A 1 85 ? 6.730 -9.961 12.040 1.00 78.00 85 LEU A C 1
ATOM 679 O O . LEU A 1 85 ? 7.456 -9.962 11.050 1.00 78.00 85 LEU A O 1
ATOM 683 N N . GLU A 1 86 ? 7.195 -10.194 13.269 1.00 80.44 86 GLU A N 1
ATOM 684 C CA . GLU A 1 86 ? 8.597 -10.516 13.571 1.00 80.44 86 GLU A CA 1
ATOM 685 C C . GLU A 1 86 ? 9.047 -11.814 12.882 1.00 80.44 86 GLU A C 1
ATOM 687 O O . GLU A 1 86 ? 10.133 -11.872 12.312 1.00 80.44 86 GLU A O 1
ATOM 692 N N . ALA A 1 87 ? 8.195 -12.842 12.850 1.00 78.12 87 ALA A N 1
ATOM 693 C CA . ALA A 1 87 ? 8.496 -14.100 12.165 1.00 78.12 87 ALA A CA 1
ATOM 694 C C . ALA A 1 87 ? 8.574 -13.958 10.631 1.00 78.12 87 A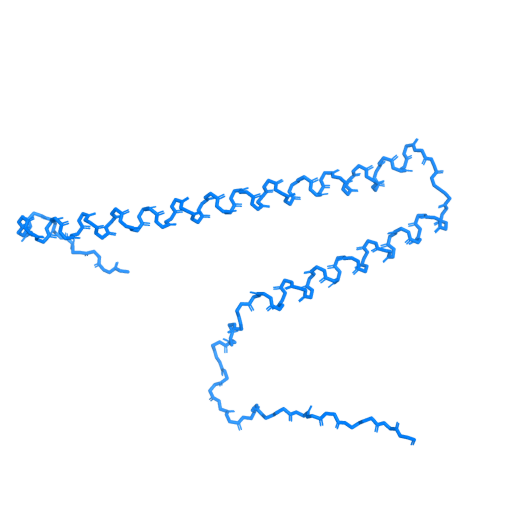LA A C 1
ATOM 696 O O . ALA A 1 87 ? 9.267 -14.734 9.967 1.00 78.12 87 ALA A O 1
ATOM 697 N N . LEU A 1 88 ? 7.848 -12.991 10.062 1.00 72.56 88 LEU A N 1
ATOM 698 C CA . LEU A 1 88 ? 7.842 -12.684 8.630 1.00 72.56 88 LEU A CA 1
ATOM 699 C C . LEU A 1 88 ? 8.909 -11.662 8.227 1.00 72.56 88 LEU A C 1
ATOM 701 O O . LEU A 1 88 ? 9.249 -11.579 7.041 1.00 72.56 88 LEU A O 1
ATOM 705 N N . LEU A 1 89 ? 9.448 -10.892 9.177 1.00 69.19 89 LEU A N 1
ATOM 706 C CA . LEU A 1 89 ? 10.635 -10.091 8.931 1.00 69.19 89 LEU A CA 1
ATOM 707 C C . LEU A 1 89 ? 11.781 -11.059 8.586 1.00 69.19 89 LEU A C 1
ATOM 709 O O . LEU A 1 89 ? 12.085 -11.969 9.359 1.00 69.19 89 LEU A O 1
ATOM 713 N N . PRO A 1 90 ? 12.437 -10.919 7.418 1.00 50.84 90 PRO A N 1
ATOM 714 C CA . PRO A 1 90 ? 13.648 -11.682 7.162 1.00 50.84 90 PRO A CA 1
ATOM 715 C C . PRO A 1 90 ? 14.625 -11.335 8.283 1.00 50.84 90 PRO A C 1
ATOM 717 O O . PRO A 1 90 ? 14.807 -10.148 8.542 1.00 50.84 90 PRO A O 1
ATOM 720 N N . TRP A 1 91 ? 15.233 -12.332 8.940 1.00 50.25 91 TRP A N 1
ATOM 721 C CA . TRP A 1 91 ? 16.302 -12.106 9.917 1.00 50.25 91 TRP A CA 1
ATOM 722 C C . TRP A 1 91 ? 17.367 -11.218 9.270 1.00 50.25 91 TRP A C 1
ATOM 724 O O . TRP A 1 91 ? 18.264 -11.684 8.562 1.00 50.25 91 TRP A O 1
ATOM 734 N N . VAL A 1 92 ? 17.263 -9.911 9.489 1.00 49.34 92 VAL A N 1
ATOM 735 C CA . VAL A 1 92 ? 18.362 -8.999 9.263 1.00 49.34 92 VAL A CA 1
ATOM 736 C C . VAL A 1 92 ? 19.158 -9.149 10.535 1.00 49.34 92 VAL A C 1
ATOM 738 O O . VAL A 1 92 ? 18.907 -8.462 11.523 1.00 49.34 92 VAL A O 1
ATOM 741 N N . ALA A 1 93 ? 20.083 -10.112 10.523 1.00 45.19 93 ALA A N 1
ATOM 742 C CA . ALA A 1 93 ? 21.142 -10.147 11.514 1.00 45.19 93 ALA A CA 1
ATOM 743 C C . ALA A 1 93 ? 21.621 -8.698 11.668 1.00 45.19 93 ALA A C 1
ATOM 745 O O . ALA A 1 93 ? 21.962 -8.089 10.642 1.00 45.19 93 ALA A O 1
ATOM 746 N N . PRO A 1 94 ? 21.622 -8.110 12.878 1.00 38.94 94 PRO A N 1
ATOM 747 C CA . PRO A 1 94 ? 22.267 -6.826 13.052 1.00 38.94 94 PRO A CA 1
ATOM 748 C C . PRO A 1 94 ? 23.676 -6.982 12.483 1.00 38.94 94 PRO A C 1
ATOM 750 O O . PRO A 1 94 ? 24.405 -7.911 12.852 1.00 38.94 94 PRO A O 1
ATOM 753 N N . ILE A 1 95 ? 24.008 -6.139 11.502 1.00 47.66 95 ILE A N 1
ATOM 754 C CA . ILE A 1 95 ? 25.328 -6.078 10.878 1.00 47.66 95 ILE A CA 1
ATOM 755 C C . ILE A 1 95 ? 26.301 -5.752 12.015 1.00 47.66 95 ILE A C 1
ATOM 757 O O . ILE A 1 95 ? 26.469 -4.596 12.386 1.00 47.66 95 ILE A O 1
ATOM 761 N N . GLY A 1 96 ? 26.847 -6.782 12.657 1.00 45.44 96 GLY A N 1
ATOM 762 C CA . GLY A 1 96 ? 27.576 -6.608 13.909 1.00 45.44 96 GLY A CA 1
ATOM 763 C C . GLY A 1 96 ? 28.033 -7.890 14.597 1.00 45.44 96 GLY A C 1
ATOM 764 O O . GLY A 1 96 ? 29.075 -7.863 15.240 1.00 45.44 96 GLY A O 1
ATOM 765 N N . CYS A 1 97 ? 27.359 -9.033 14.438 1.00 41.41 97 CYS A N 1
ATOM 766 C CA . CYS A 1 97 ? 27.819 -10.271 15.087 1.00 41.41 97 CYS A CA 1
ATOM 767 C C . CYS A 1 97 ? 28.744 -11.108 14.186 1.00 41.41 97 CYS A C 1
ATOM 769 O O . CYS A 1 97 ? 28.469 -12.254 13.842 1.00 41.41 97 CYS A O 1
ATOM 771 N N . LEU A 1 98 ? 29.884 -10.523 13.816 1.00 47.88 98 LEU A N 1
ATOM 772 C CA . LEU A 1 98 ? 31.061 -11.259 13.350 1.00 47.88 98 LEU A CA 1
ATOM 773 C C . LEU A 1 98 ? 31.903 -11.648 14.573 1.00 47.88 98 LEU A C 1
ATOM 775 O O . LEU A 1 98 ? 32.963 -11.077 14.767 1.00 47.88 98 LEU A O 1
ATOM 779 N N . GLN A 1 99 ? 31.435 -12.587 15.407 1.00 42.03 99 GLN A N 1
ATOM 780 C CA . GLN A 1 99 ? 32.310 -13.515 16.150 1.00 42.03 99 GLN A CA 1
ATOM 781 C C . GLN A 1 99 ? 31.527 -14.514 17.025 1.00 42.03 99 GLN A C 1
ATOM 783 O O . GLN A 1 99 ? 31.110 -14.233 18.141 1.00 42.03 99 GLN A O 1
ATOM 788 N N . ALA A 1 100 ? 31.404 -15.731 16.491 1.00 46.25 100 ALA A N 1
ATOM 789 C CA . ALA A 1 100 ? 31.672 -17.008 17.163 1.00 46.25 100 ALA A CA 1
ATOM 790 C C . ALA A 1 100 ? 31.012 -17.353 18.518 1.00 46.25 100 ALA A C 1
ATOM 792 O O . ALA A 1 100 ? 31.548 -18.212 19.210 1.00 46.25 100 ALA A O 1
ATOM 793 N N . HIS A 1 101 ? 29.860 -16.793 18.893 1.00 55.81 101 HIS A N 1
ATOM 794 C CA . HIS A 1 101 ? 29.044 -17.328 19.999 1.00 55.81 101 HIS A CA 1
ATOM 795 C C . HIS A 1 101 ? 27.544 -17.152 19.724 1.00 55.81 101 HIS A C 1
ATOM 797 O O . HIS A 1 101 ? 26.849 -16.377 20.366 1.00 55.81 101 HIS A O 1
ATOM 803 N N . CYS A 1 102 ? 27.024 -17.884 18.743 1.00 50.34 102 CYS A N 1
ATOM 804 C CA . CYS A 1 102 ? 25.585 -18.108 18.596 1.00 50.34 102 CYS A CA 1
ATOM 805 C C . CYS A 1 102 ? 25.374 -19.601 18.350 1.00 50.34 102 CYS A C 1
ATOM 807 O O . CYS A 1 102 ? 25.192 -20.042 17.219 1.00 50.34 102 CYS A O 1
ATOM 809 N N . ALA A 1 103 ? 25.480 -20.392 19.416 1.00 45.28 103 ALA A N 1
ATOM 810 C CA . ALA A 1 103 ? 24.924 -21.738 19.444 1.00 45.28 103 ALA A CA 1
ATOM 811 C C . ALA A 1 103 ? 23.627 -21.703 20.271 1.00 45.28 103 ALA A C 1
ATOM 813 O O . ALA A 1 103 ? 23.557 -20.953 21.249 1.00 45.28 103 ALA A O 1
ATOM 814 N N . PRO A 1 104 ? 22.598 -22.479 19.892 1.00 53.53 104 PRO A N 1
ATOM 815 C CA . PRO A 1 104 ? 21.293 -22.412 20.527 1.00 53.53 104 PRO A CA 1
ATOM 816 C C . PRO A 1 104 ? 21.341 -23.115 21.887 1.00 53.53 104 PRO A C 1
ATOM 818 O O . PRO A 1 104 ? 21.781 -24.261 21.982 1.00 53.53 104 PRO A O 1
ATOM 821 N N . VAL A 1 105 ? 20.843 -22.470 22.943 1.00 54.44 105 VAL A N 1
ATOM 822 C CA . VAL A 1 105 ? 20.468 -23.192 24.165 1.00 54.44 105 VAL A CA 1
ATOM 823 C C . VAL A 1 105 ? 19.110 -23.841 23.907 1.00 54.44 105 VAL A C 1
ATOM 825 O O . VAL A 1 105 ? 18.059 -23.215 23.989 1.00 54.44 105 VAL A O 1
ATOM 828 N N . ASN A 1 106 ? 19.164 -25.115 23.524 1.00 58.34 106 ASN A N 1
ATOM 829 C CA . ASN A 1 106 ? 18.024 -26.021 23.492 1.00 58.34 106 ASN A CA 1
ATOM 830 C C . ASN A 1 106 ? 17.636 -26.418 24.933 1.00 58.34 106 ASN A C 1
ATOM 832 O O . ASN A 1 106 ? 18.475 -26.860 25.716 1.00 58.34 106 ASN A O 1
ATOM 836 N N . ALA A 1 107 ? 16.347 -26.216 25.214 1.00 51.12 107 ALA A N 1
ATOM 837 C CA . ALA A 1 107 ? 15.462 -26.781 26.233 1.00 51.12 107 ALA A CA 1
ATOM 838 C C . ALA A 1 107 ? 16.011 -27.786 27.275 1.00 51.12 107 ALA A C 1
ATOM 840 O O . ALA A 1 107 ? 16.476 -28.881 26.959 1.00 51.12 107 ALA A O 1
ATOM 841 N N . ARG A 1 108 ? 15.718 -27.504 28.555 1.00 39.59 108 ARG A N 1
ATOM 842 C CA . ARG A 1 108 ? 15.393 -28.533 29.562 1.00 39.59 108 ARG A CA 1
ATOM 843 C C . ARG A 1 108 ? 14.171 -28.111 30.381 1.00 39.59 108 ARG A C 1
ATOM 845 O O . ARG A 1 108 ? 14.226 -27.136 31.121 1.00 39.59 108 ARG A O 1
ATOM 852 N N . LEU A 1 109 ? 13.089 -28.873 30.219 1.00 45.50 109 LEU A N 1
ATOM 853 C CA . LEU A 1 109 ? 11.888 -28.873 31.060 1.00 45.50 109 LEU A CA 1
ATOM 854 C C . LEU A 1 109 ? 12.200 -29.530 32.423 1.00 45.50 109 LEU A C 1
ATOM 856 O O . LEU A 1 109 ? 12.965 -30.498 32.439 1.00 45.50 109 LEU A O 1
ATOM 860 N N . PRO A 1 110 ? 11.619 -29.064 33.543 1.00 56.75 110 PRO A N 1
ATOM 861 C CA . PRO A 1 110 ? 11.727 -29.741 34.834 1.00 56.75 110 PRO A CA 1
ATOM 862 C C . PRO A 1 110 ? 10.641 -30.818 35.021 1.00 56.75 110 PRO A C 1
ATOM 864 O O . PRO A 1 110 ? 9.531 -30.689 34.504 1.00 56.75 110 PRO A O 1
ATOM 867 N N . SER A 1 111 ? 10.977 -31.855 35.793 1.00 55.19 111 SER A N 1
ATOM 868 C CA . SER A 1 111 ? 10.064 -32.830 36.415 1.00 55.19 111 SER A CA 1
ATOM 869 C C . SER A 1 111 ? 10.055 -32.638 37.922 1.00 55.19 111 SER A C 1
ATOM 871 O O . SER A 1 111 ? 11.182 -32.473 38.449 1.00 55.19 111 SER A O 1
#

Secondary structure (DSSP, 8-state):
----S-STTS-HHHHHHHHHHHHHHHHHHHHHHHHHHHHHHHHHHHHHHHHHHHHHTTTTT--HHHHHHHHHHHHHHHHHHHHHHHHHS-----TT--SS-----------

Solvent-accessible surface area (backbone atoms only — not comparable to full-atom values): 6898 Å² total; per-residue (Å²): 133,87,70,77,93,54,73,88,79,51,52,76,65,55,49,52,51,50,50,52,54,50,52,53,50,50,54,52,51,54,52,51,51,53,51,52,50,54,51,49,54,49,52,52,52,52,51,50,50,52,48,46,52,69,55,45,40,69,75,54,81,61,54,73,66,62,48,49,58,47,52,54,51,50,51,52,53,50,52,50,52,52,52,53,48,58,72,66,46,75,87,71,69,69,93,75,80,88,70,98,78,85,75,83,88,76,84,82,85,88,133

pLDDT: mean 76.99, std 18.38, range [38.94, 98.19]

Organism: NCBI:txid1264675

Foldseek 3Di:
DDDPPDPPPDDPVRVVVVVVVVVVVVVVVVVVVVVVVVVVVVVVVVVVVVCCVLVVCVVVPDDPVRNVVVVVVVVVVVVVVVVVVVVVPDPPPPPPPPDDPDDDPDDDDDD

InterPro domains:
  IPR024463 Transposase TnpC, homeodomain [PF13007] (42-84)